Protein AF-A0A1Y5DRX0-F1 (afdb_monomer)

Radius of gyration: 21.77 Å; Cα contacts (8 Å, |Δi|>4): 147; chains: 1; bounding box: 61×21×63 Å

Secondary structure (DSSP, 8-state):
--THHHHHHHHHHHHHHHHHHHHHHHHHHHHHHHHHHS----TT-TT---HHHHHHHHHHHHHHHHHHHHHHHHHHHTS-BSS--EEEEEE-TTS-EEEEEEE--B-----SSHHHHHHHHHHHHHHHT-SSS--HHHHHHHHHHHHHHHHHHHHHHHT--

Mean predicted aligned error: 12.04 Å

Solvent-accessible surface area (backbone atoms only — not comparable to full-atom values): 9201 Å² total; per-residue (Å²): 141,70,73,63,60,63,53,49,54,51,51,49,52,50,55,51,54,53,51,50,56,52,50,56,52,49,47,55,48,46,60,52,48,61,63,64,73,74,65,80,74,77,78,87,61,92,84,78,78,52,76,65,52,55,50,52,52,49,50,48,44,52,49,45,21,54,51,40,52,53,39,40,48,33,37,57,67,54,72,58,53,74,48,73,80,43,74,40,72,44,73,45,97,87,71,46,80,28,39,78,42,63,50,60,45,65,63,79,80,69,58,89,52,66,70,59,23,44,53,49,28,50,53,47,22,51,33,35,59,48,28,95,70,66,50,68,68,29,51,49,50,25,50,53,25,51,52,54,38,52,52,50,52,59,56,53,59,69,73,72,114

Nearest PDB structures (foldseek):
  9brq-assembly1_7  TM=2.405E-01  e=1.021E+00  Mus musculus
  5knc-assembly1_G  TM=1.663E-01  e=1.947E+00  Enterococcus hirae ATCC 9790
  6r10-assembly1_G  TM=1.982E-01  e=3.302E+00  Thermus thermophilus HB8
  8vde-assembly1_P6  TM=1.891E-01  e=9.496E+00  Dubowvirus dv80alpha

Structure (mmCIF, N/CA/C/O backbone):
data_AF-A0A1Y5DRX0-F1
#
_entry.id   AF-A0A1Y5DRX0-F1
#
loop_
_atom_site.group_PDB
_atom_site.id
_atom_site.type_symbol
_atom_site.label_atom_id
_atom_site.label_alt_id
_atom_site.label_comp_id
_atom_site.label_asym_id
_atom_site.label_entity_id
_atom_site.label_seq_id
_atom_site.pdbx_PDB_ins_code
_atom_site.Cartn_x
_atom_site.Cartn_y
_atom_site.Cartn_z
_atom_site.occupancy
_atom_site.B_iso_or_equiv
_atom_site.auth_seq_id
_atom_site.auth_comp_id
_atom_site.auth_asym_id
_atom_site.auth_atom_id
_atom_site.pdbx_PDB_model_num
ATOM 1 N N . MET A 1 1 ? 39.235 -2.123 -21.606 1.00 43.69 1 MET A N 1
ATOM 2 C CA . MET A 1 1 ? 38.385 -1.404 -20.637 1.00 43.69 1 MET A CA 1
ATOM 3 C C . MET A 1 1 ? 38.036 -2.393 -19.516 1.00 43.69 1 MET A C 1
ATOM 5 O O . MET A 1 1 ? 37.034 -3.075 -19.584 1.00 43.69 1 MET A O 1
ATOM 9 N N . THR A 1 2 ? 39.050 -2.945 -18.838 1.00 39.66 2 THR A N 1
ATOM 10 C CA . THR A 1 2 ? 39.616 -2.549 -17.526 1.00 39.66 2 THR A CA 1
ATOM 11 C C . THR A 1 2 ? 38.665 -2.773 -16.343 1.00 39.66 2 THR A C 1
ATOM 13 O O . THR A 1 2 ? 38.089 -1.820 -15.851 1.00 39.66 2 THR A O 1
ATOM 16 N N . ILE A 1 3 ? 38.538 -4.044 -15.926 1.00 45.81 3 ILE A N 1
ATOM 17 C CA . ILE A 1 3 ? 38.403 -4.669 -14.579 1.00 45.81 3 ILE A CA 1
ATOM 18 C C . ILE A 1 3 ? 37.739 -3.869 -13.424 1.00 45.81 3 ILE A C 1
ATOM 20 O O . ILE A 1 3 ? 37.019 -4.464 -12.628 1.00 45.81 3 ILE A O 1
ATOM 24 N N . SER A 1 4 ? 37.939 -2.559 -13.314 1.00 51.00 4 SER A N 1
ATOM 25 C CA . SER A 1 4 ? 37.379 -1.654 -12.302 1.00 51.00 4 SER A CA 1
ATOM 26 C C . SER A 1 4 ? 35.846 -1.579 -12.327 1.00 51.00 4 SER A C 1
ATOM 28 O O . SER A 1 4 ? 35.227 -1.588 -11.264 1.00 51.00 4 SER A O 1
ATOM 30 N N . ASP A 1 5 ? 35.230 -1.549 -13.514 1.00 47.38 5 ASP A N 1
ATOM 31 C CA . ASP A 1 5 ? 33.774 -1.363 -13.653 1.00 47.38 5 ASP A CA 1
ATOM 32 C C . ASP A 1 5 ? 32.993 -2.624 -13.244 1.00 47.38 5 ASP A C 1
ATOM 34 O O . ASP A 1 5 ? 32.026 -2.544 -12.491 1.00 47.38 5 ASP A O 1
ATOM 38 N N . SER A 1 6 ? 33.493 -3.813 -13.598 1.00 48.97 6 SER A N 1
ATOM 39 C CA . SER A 1 6 ? 32.915 -5.103 -13.177 1.00 48.97 6 SER A CA 1
ATOM 40 C C . SER A 1 6 ? 33.005 -5.327 -11.657 1.00 48.97 6 S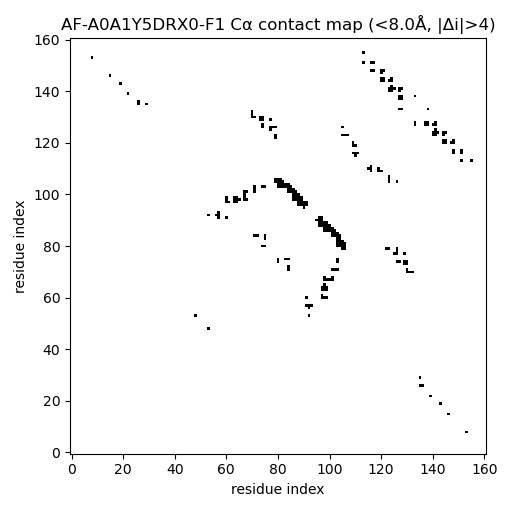ER A C 1
ATOM 42 O O . SER A 1 6 ? 32.073 -5.851 -11.036 1.00 48.97 6 SER A O 1
ATOM 44 N N . GLN A 1 7 ? 34.102 -4.882 -11.029 1.00 50.16 7 GLN A N 1
ATOM 45 C CA . GLN A 1 7 ? 34.257 -4.907 -9.569 1.00 50.16 7 GLN A CA 1
ATOM 46 C C . GLN A 1 7 ? 33.241 -3.978 -8.886 1.00 50.16 7 GLN A C 1
ATOM 48 O O . GLN A 1 7 ? 32.689 -4.335 -7.846 1.00 50.16 7 GLN A O 1
ATOM 53 N N . ASN A 1 8 ? 32.934 -2.828 -9.494 1.00 59.31 8 ASN A N 1
ATOM 54 C CA . ASN A 1 8 ? 31.963 -1.861 -8.978 1.00 59.31 8 ASN A CA 1
ATOM 55 C C . ASN A 1 8 ? 30.518 -2.380 -9.101 1.00 59.31 8 ASN A C 1
ATOM 57 O O . ASN A 1 8 ? 29.766 -2.349 -8.125 1.00 59.31 8 ASN A O 1
ATOM 61 N N . THR A 1 9 ? 30.161 -2.976 -10.245 1.00 54.72 9 THR A N 1
ATOM 62 C CA . THR A 1 9 ? 28.858 -3.630 -10.462 1.00 54.72 9 THR A CA 1
ATOM 63 C C . THR A 1 9 ? 28.640 -4.792 -9.492 1.00 54.72 9 THR A C 1
ATOM 65 O O . THR A 1 9 ? 27.573 -4.914 -8.892 1.00 54.72 9 THR A O 1
ATOM 68 N N . THR A 1 10 ? 29.663 -5.619 -9.261 1.00 63.34 10 THR A N 1
ATOM 69 C CA . THR A 1 10 ? 29.587 -6.754 -8.323 1.00 63.34 10 THR A CA 1
ATOM 70 C C . THR A 1 10 ? 29.425 -6.285 -6.873 1.00 63.34 10 THR A C 1
ATOM 72 O O . THR A 1 10 ? 28.618 -6.836 -6.122 1.00 63.34 10 THR A O 1
ATOM 75 N N . GLN A 1 11 ? 30.137 -5.228 -6.472 1.00 66.50 11 GLN A N 1
ATOM 76 C CA . GLN A 1 11 ? 29.984 -4.623 -5.145 1.00 66.50 11 GLN A CA 1
ATOM 77 C C . GLN A 1 11 ? 28.607 -3.968 -4.960 1.00 66.50 11 GLN A C 1
ATOM 79 O O . GLN A 1 11 ? 28.023 -4.071 -3.880 1.00 66.50 11 GLN A O 1
ATOM 84 N N . LEU A 1 12 ? 28.068 -3.329 -6.003 1.00 55.75 12 LEU A N 1
ATOM 85 C CA . LEU A 1 12 ? 26.706 -2.791 -6.020 1.00 55.75 12 LEU A CA 1
ATOM 86 C C . LEU A 1 12 ? 25.664 -3.897 -5.851 1.00 55.75 12 LEU A C 1
ATOM 88 O O . LEU A 1 12 ? 24.799 -3.776 -4.988 1.00 55.75 12 LEU A O 1
ATOM 92 N N . GLN A 1 13 ? 25.787 -4.993 -6.602 1.00 59.47 13 GLN A N 1
ATOM 93 C CA . GLN A 1 13 ? 24.915 -6.171 -6.506 1.00 59.47 13 GLN A CA 1
ATOM 94 C C . GLN A 1 13 ? 24.939 -6.797 -5.104 1.00 59.47 13 GLN A C 1
ATOM 96 O O . GLN A 1 13 ? 23.893 -7.135 -4.541 1.00 59.47 13 GLN A O 1
ATOM 101 N N . PHE A 1 14 ? 26.127 -6.906 -4.503 1.00 70.81 14 PHE A N 1
ATOM 102 C CA . PHE A 1 14 ? 26.285 -7.421 -3.144 1.00 70.81 14 PHE A CA 1
ATOM 103 C C . PHE A 1 14 ? 25.609 -6.516 -2.103 1.00 70.81 14 PHE A C 1
ATOM 105 O O . PHE A 1 14 ? 24.821 -6.997 -1.287 1.00 70.81 14 PHE A O 1
ATOM 112 N N . LYS A 1 15 ? 25.841 -5.196 -2.170 1.00 68.75 15 LYS A N 1
ATOM 113 C CA . LYS A 1 15 ? 25.186 -4.213 -1.287 1.00 68.75 15 LYS A CA 1
ATOM 114 C C . LYS A 1 15 ? 23.664 -4.211 -1.455 1.00 68.75 15 LYS A C 1
ATOM 116 O O . LYS A 1 15 ? 22.946 -4.090 -0.465 1.00 68.75 15 LYS A O 1
ATOM 121 N N . LEU A 1 16 ? 23.175 -4.375 -2.688 1.00 62.19 16 LEU A N 1
ATOM 122 C CA . LEU A 1 16 ? 21.751 -4.532 -3.000 1.00 62.19 16 LEU A CA 1
ATOM 123 C C . LEU A 1 16 ? 21.151 -5.728 -2.261 1.00 62.19 16 LEU A C 1
ATOM 125 O O . LEU A 1 16 ? 20.138 -5.600 -1.580 1.00 62.19 16 LEU A O 1
ATOM 129 N N . THR A 1 17 ? 21.813 -6.878 -2.389 1.00 67.31 17 THR A N 1
ATOM 130 C CA . THR A 1 17 ? 21.358 -8.156 -1.832 1.00 67.31 17 THR A CA 1
ATOM 131 C C . THR A 1 17 ? 21.335 -8.110 -0.308 1.00 67.31 17 THR A C 1
ATOM 133 O O . THR A 1 17 ? 20.362 -8.535 0.312 1.00 67.31 17 THR A O 1
ATOM 136 N N . GLN A 1 18 ? 22.372 -7.531 0.302 1.00 71.62 18 GLN A N 1
ATOM 137 C CA . GLN A 1 18 ? 22.432 -7.335 1.748 1.00 71.62 18 GLN A CA 1
ATOM 138 C C . GLN A 1 18 ? 21.271 -6.461 2.243 1.00 71.62 18 GLN A C 1
ATOM 140 O O . GLN A 1 18 ? 20.575 -6.832 3.187 1.00 71.62 18 GLN A O 1
ATOM 145 N N . LYS A 1 19 ? 21.015 -5.334 1.567 1.00 69.00 19 LYS A N 1
ATOM 146 C CA . LYS A 1 19 ? 19.948 -4.407 1.956 1.00 69.00 19 LYS A CA 1
ATOM 147 C C . LYS A 1 19 ? 18.553 -5.012 1.784 1.00 69.00 19 LYS A C 1
ATOM 149 O O . LYS A 1 19 ? 17.679 -4.749 2.603 1.00 69.00 19 LYS A O 1
ATOM 154 N N . LEU A 1 20 ? 18.355 -5.854 0.769 1.00 64.56 20 LEU A N 1
ATOM 155 C CA . LEU A 1 20 ? 17.105 -6.593 0.586 1.00 64.56 20 LEU A CA 1
ATOM 156 C C . LEU A 1 20 ? 16.846 -7.565 1.752 1.00 64.56 20 LEU A C 1
ATOM 158 O O . LEU A 1 20 ? 15.751 -7.579 2.308 1.00 64.56 20 LEU A O 1
ATOM 162 N N . GLY A 1 21 ? 17.873 -8.298 2.197 1.00 70.38 21 GLY A N 1
ATOM 163 C CA . GLY A 1 21 ? 17.765 -9.193 3.358 1.00 70.38 21 GLY A CA 1
ATOM 164 C C . GLY A 1 21 ? 17.506 -8.468 4.688 1.00 70.38 21 GLY A C 1
ATOM 165 O O . GLY A 1 21 ? 16.763 -8.963 5.544 1.00 70.38 21 GLY A O 1
ATOM 166 N N . GLU A 1 22 ? 18.075 -7.273 4.868 1.00 72.38 22 GLU A N 1
ATOM 167 C CA . GLU A 1 22 ? 17.791 -6.414 6.026 1.00 72.38 22 GLU A CA 1
ATOM 168 C C . GLU A 1 22 ? 16.328 -5.941 6.031 1.00 72.38 22 GLU A C 1
ATOM 170 O O . GLU A 1 22 ? 15.668 -5.992 7.072 1.00 72.38 22 GLU A O 1
ATOM 175 N N . LEU A 1 23 ? 15.789 -5.552 4.871 1.00 62.12 23 LEU A N 1
ATOM 176 C CA . LEU A 1 23 ? 14.397 -5.112 4.733 1.00 62.12 23 LEU A CA 1
ATOM 177 C C . LEU A 1 23 ? 13.393 -6.228 5.033 1.00 62.12 23 LEU A C 1
ATOM 179 O O . LEU A 1 23 ? 12.418 -5.982 5.744 1.00 62.12 23 LEU A O 1
ATOM 183 N N . ASP A 1 24 ? 13.634 -7.448 4.551 1.00 67.19 24 ASP A N 1
ATOM 184 C CA . ASP A 1 24 ? 12.785 -8.611 4.853 1.00 67.19 24 ASP A CA 1
ATOM 185 C C . ASP A 1 24 ? 12.721 -8.898 6.358 1.00 67.19 24 ASP A C 1
ATOM 187 O O . ASP A 1 24 ? 11.679 -9.276 6.905 1.00 67.19 24 ASP A O 1
ATOM 191 N N . SER A 1 25 ? 13.844 -8.689 7.047 1.00 68.62 25 SER A N 1
ATOM 192 C CA . SER A 1 25 ? 13.950 -8.868 8.494 1.00 68.62 25 SER A CA 1
ATOM 193 C C . SER A 1 25 ? 13.172 -7.792 9.259 1.00 68.62 25 SER A C 1
ATOM 195 O O . SER A 1 25 ? 12.531 -8.097 10.267 1.00 68.62 25 SER A O 1
ATOM 197 N N . VAL A 1 26 ? 13.179 -6.547 8.770 1.00 63.62 26 VAL A N 1
ATOM 198 C CA . VAL A 1 26 ? 12.413 -5.432 9.351 1.00 63.62 26 VAL A CA 1
ATOM 199 C C . VAL A 1 26 ? 10.909 -5.640 9.173 1.00 63.62 26 VAL A C 1
ATOM 201 O O . VAL A 1 26 ? 10.186 -5.548 10.163 1.00 63.62 26 VAL A O 1
ATOM 204 N N . ALA A 1 27 ? 10.432 -6.011 7.980 1.00 59.41 27 ALA A N 1
ATOM 205 C CA . ALA A 1 27 ? 9.004 -6.263 7.759 1.00 59.41 27 ALA A CA 1
ATOM 206 C C . ALA A 1 27 ? 8.472 -7.411 8.630 1.00 59.41 27 ALA A C 1
ATOM 208 O O . ALA A 1 27 ? 7.431 -7.275 9.272 1.00 59.41 27 ALA A O 1
ATOM 209 N N . LYS A 1 28 ? 9.215 -8.522 8.752 1.00 60.56 28 LYS A N 1
ATOM 210 C CA . LYS A 1 28 ? 8.844 -9.619 9.668 1.00 60.56 28 LYS A CA 1
ATOM 211 C C . LYS A 1 28 ? 8.777 -9.162 11.127 1.00 60.56 28 LYS A C 1
ATOM 213 O O . LYS A 1 28 ? 7.890 -9.592 11.867 1.00 60.56 28 LYS A O 1
ATOM 218 N N . LYS A 1 29 ? 9.695 -8.283 11.539 1.00 59.69 29 LYS A N 1
ATOM 219 C CA . LYS A 1 29 ? 9.736 -7.723 12.894 1.00 59.69 29 LYS A CA 1
ATOM 220 C C . LYS A 1 29 ? 8.594 -6.740 13.152 1.00 59.69 29 LYS A C 1
ATOM 222 O O . LYS A 1 29 ? 8.071 -6.738 14.260 1.00 59.69 29 LYS A O 1
ATOM 227 N N . GLU A 1 30 ? 8.176 -5.952 12.164 1.00 57.69 30 GLU A N 1
ATOM 228 C CA . GLU A 1 30 ? 6.996 -5.086 12.274 1.00 57.69 30 GLU A CA 1
ATOM 229 C C . GLU A 1 30 ? 5.695 -5.879 12.348 1.00 57.69 30 GLU A C 1
ATOM 231 O O . GLU A 1 30 ? 4.874 -5.591 13.214 1.00 57.69 30 GLU A O 1
ATOM 236 N N . ILE A 1 31 ? 5.533 -6.920 11.523 1.00 54.69 31 ILE A N 1
ATOM 237 C CA . ILE A 1 31 ? 4.360 -7.806 11.583 1.00 54.69 31 ILE A CA 1
ATOM 238 C C . ILE A 1 31 ? 4.232 -8.414 12.988 1.00 54.69 31 ILE A C 1
ATOM 240 O O . ILE A 1 31 ? 3.148 -8.398 13.562 1.00 54.69 31 ILE A O 1
ATOM 244 N N . GLN A 1 32 ? 5.337 -8.881 13.586 1.00 53.62 32 GLN A N 1
ATOM 245 C CA . GLN A 1 32 ? 5.337 -9.369 14.972 1.00 53.62 32 GLN A CA 1
ATOM 246 C C . GLN A 1 32 ? 5.136 -8.252 16.008 1.00 53.62 32 GLN A C 1
ATOM 248 O O . GLN A 1 32 ? 4.387 -8.428 16.963 1.00 53.62 32 GLN A O 1
ATOM 253 N N . SER A 1 33 ? 5.786 -7.099 15.843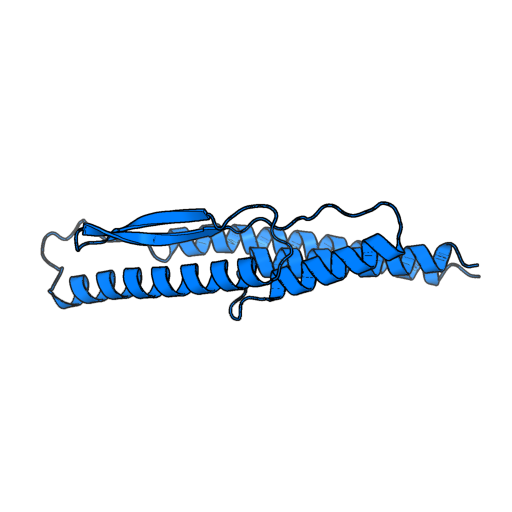 1.00 52.38 33 SER A N 1
ATOM 254 C CA . SER A 1 33 ? 5.712 -5.964 16.773 1.00 52.38 33 SER A CA 1
ATOM 255 C C . SER A 1 33 ? 4.305 -5.372 16.855 1.00 52.38 33 SER A C 1
ATOM 257 O O . SER A 1 33 ? 3.832 -5.085 17.954 1.00 52.38 33 SER A O 1
ATOM 259 N N . ASN A 1 34 ? 3.633 -5.212 15.715 1.00 52.09 34 ASN A N 1
ATOM 260 C CA . ASN A 1 34 ? 2.310 -4.600 15.636 1.00 52.09 34 ASN A CA 1
ATOM 261 C C . ASN A 1 34 ? 1.210 -5.542 16.146 1.00 52.09 34 ASN A C 1
ATOM 263 O O . ASN A 1 34 ? 0.278 -5.063 16.782 1.00 52.09 34 ASN A O 1
ATOM 267 N N . PHE A 1 35 ? 1.365 -6.863 15.973 1.00 49.69 35 PHE A N 1
ATOM 268 C CA . PHE A 1 35 ? 0.470 -7.862 16.578 1.00 49.69 35 PHE A CA 1
ATOM 269 C C . PHE A 1 35 ? 0.666 -8.000 18.096 1.00 49.69 35 PHE A C 1
ATOM 271 O O . PHE A 1 35 ? -0.288 -8.235 18.827 1.00 49.69 35 PHE A O 1
ATOM 278 N N . VAL A 1 36 ? 1.904 -7.878 18.593 1.00 49.03 36 VAL A N 1
ATOM 279 C CA . VAL A 1 36 ? 2.218 -8.166 20.007 1.00 49.03 36 VAL A CA 1
ATOM 280 C C . VAL A 1 36 ? 2.086 -6.936 20.911 1.00 49.03 36 VAL A C 1
ATOM 282 O O . VAL A 1 36 ? 1.769 -7.089 22.088 1.00 49.03 36 VAL A O 1
ATOM 285 N N . LYS A 1 37 ? 2.316 -5.712 20.412 1.00 51.91 37 LYS A N 1
ATOM 286 C CA . LYS A 1 37 ? 2.305 -4.512 21.272 1.00 51.91 37 LYS A CA 1
ATOM 287 C C . LYS A 1 37 ? 0.935 -3.866 21.467 1.00 51.91 37 LYS A C 1
ATOM 289 O O . LYS A 1 37 ? 0.777 -3.158 22.458 1.00 51.91 37 LYS A O 1
ATOM 294 N N . ASN A 1 38 ? -0.030 -4.096 20.576 1.00 54.75 38 ASN A N 1
ATOM 295 C CA . ASN A 1 38 ? -1.290 -3.343 20.589 1.00 54.75 38 ASN A CA 1
ATOM 296 C C . ASN A 1 38 ? -2.514 -4.121 21.109 1.00 54.75 38 ASN A C 1
ATOM 298 O O . ASN A 1 38 ? -3.508 -3.473 21.430 1.00 54.75 38 ASN A O 1
ATOM 302 N N . ASP A 1 39 ? -2.419 -5.447 21.287 1.00 47.44 39 ASP A N 1
ATOM 303 C CA . ASP A 1 39 ? -3.601 -6.316 21.457 1.00 47.44 39 ASP A CA 1
ATOM 304 C C . ASP A 1 39 ? -3.670 -7.114 22.776 1.00 47.44 39 ASP A C 1
ATOM 306 O O . ASP A 1 39 ? -4.494 -8.019 22.911 1.00 47.44 39 ASP A O 1
ATOM 310 N N . PHE A 1 40 ? -2.874 -6.790 23.801 1.00 50.34 40 PHE A N 1
ATOM 311 C CA . PHE A 1 40 ? -3.114 -7.365 25.133 1.00 50.34 40 PHE A CA 1
ATOM 312 C C . PHE A 1 40 ? -4.157 -6.546 25.897 1.00 50.34 40 PHE A C 1
ATOM 314 O O . PHE A 1 40 ? -3.836 -5.646 26.673 1.00 50.34 40 PHE A O 1
ATOM 321 N N . ILE A 1 41 ? -5.427 -6.887 25.678 1.00 53.38 41 ILE A N 1
ATOM 322 C CA . ILE A 1 41 ? -6.509 -6.550 26.604 1.00 53.38 41 ILE A CA 1
ATOM 323 C C . ILE A 1 41 ? -6.403 -7.539 27.769 1.00 53.38 41 ILE A C 1
ATOM 325 O O . ILE A 1 41 ? -6.660 -8.729 27.607 1.00 53.38 41 ILE A O 1
ATOM 329 N N . ASP A 1 42 ? -5.981 -7.058 28.939 1.00 52.06 42 ASP A N 1
ATOM 330 C CA . ASP A 1 42 ? -5.989 -7.847 30.173 1.00 52.06 42 ASP A CA 1
ATOM 331 C C . ASP A 1 42 ? -7.439 -8.059 30.641 1.00 52.06 42 ASP A C 1
ATOM 333 O O . ASP A 1 42 ? -8.026 -7.208 31.306 1.00 52.06 42 ASP A O 1
ATOM 337 N N . ILE A 1 43 ? -8.016 -9.199 30.253 1.00 52.78 43 ILE A N 1
ATOM 338 C CA . ILE A 1 43 ? -9.397 -9.610 30.562 1.00 52.78 43 ILE A CA 1
ATOM 339 C C . ILE A 1 43 ? -9.519 -10.176 31.992 1.00 52.78 43 ILE A C 1
ATOM 341 O O . ILE A 1 43 ? -10.601 -10.572 32.412 1.00 52.78 43 ILE A O 1
ATOM 345 N N . SER A 1 44 ? -8.423 -10.252 32.759 1.00 53.78 44 SER A N 1
ATOM 346 C CA . SER A 1 44 ? -8.430 -10.882 34.089 1.00 53.78 44 SER A CA 1
ATOM 347 C C . SER A 1 44 ? -8.987 -9.988 35.204 1.00 53.78 44 SER A C 1
ATOM 349 O O . SER A 1 44 ? -9.213 -10.461 36.316 1.00 53.78 44 SER A O 1
ATOM 351 N N . ASN A 1 45 ? -9.260 -8.712 34.910 1.00 50.09 45 ASN A N 1
ATOM 352 C CA . ASN A 1 45 ? -9.834 -7.753 35.852 1.00 50.09 45 ASN A CA 1
ATOM 353 C C . ASN A 1 45 ? -11.273 -7.377 35.461 1.00 50.09 45 ASN A C 1
ATOM 355 O O . ASN A 1 45 ? -11.523 -6.312 34.890 1.00 50.09 45 ASN A O 1
ATOM 359 N N . GLU A 1 46 ? -12.233 -8.237 35.815 1.00 44.62 46 GLU A N 1
ATOM 360 C CA . GLU A 1 46 ? -13.669 -7.928 35.785 1.00 44.62 46 GLU A CA 1
ATOM 361 C C . GLU A 1 46 ? -13.977 -6.757 36.742 1.00 44.62 46 GLU A C 1
ATOM 363 O O . GLU A 1 46 ? -14.253 -6.946 37.924 1.00 44.62 46 GLU A O 1
ATOM 368 N N . GLY A 1 47 ? -13.867 -5.515 36.259 1.00 49.53 47 GLY A N 1
ATOM 369 C CA . GLY A 1 47 ? -14.224 -4.327 37.047 1.00 49.53 47 GLY A CA 1
ATOM 370 C C . GLY A 1 47 ? -13.564 -2.996 36.675 1.00 49.53 47 GLY A C 1
ATOM 371 O O . GLY A 1 47 ? -13.779 -2.022 37.393 1.00 49.53 47 GLY A O 1
ATOM 372 N N . LYS A 1 48 ? -12.761 -2.908 35.602 1.00 46.03 48 LYS A N 1
ATOM 373 C CA . LYS A 1 48 ? -11.999 -1.684 35.269 1.00 46.03 48 LYS A CA 1
ATOM 374 C C . LYS A 1 48 ? -12.144 -1.169 33.830 1.00 46.03 48 LYS A C 1
ATOM 376 O O . LYS A 1 48 ? -11.181 -0.642 33.292 1.00 46.03 48 LYS A O 1
ATOM 381 N N . TYR A 1 49 ? -13.319 -1.271 33.219 1.00 50.97 49 TYR A N 1
ATOM 382 C CA . TYR A 1 49 ? -13.588 -0.528 31.982 1.00 50.97 49 TYR A CA 1
ATOM 383 C C . TYR A 1 49 ? -14.598 0.571 32.281 1.00 50.97 49 TYR A C 1
ATOM 385 O O . TYR A 1 49 ? -15.757 0.289 32.595 1.00 50.97 49 TYR A O 1
ATOM 393 N N . ASP A 1 50 ? -14.147 1.822 32.249 1.00 56.69 50 ASP A N 1
ATOM 394 C CA . ASP A 1 50 ? -15.039 2.972 32.369 1.00 56.69 50 ASP A CA 1
ATOM 395 C C . ASP A 1 50 ? -15.571 3.395 30.981 1.00 56.69 50 ASP A C 1
ATOM 397 O O . ASP A 1 50 ? -15.162 2.895 29.930 1.00 56.69 50 ASP A O 1
ATOM 401 N N . LYS A 1 51 ? -16.522 4.335 30.947 1.00 60.22 51 LYS A N 1
ATOM 402 C CA . LYS A 1 51 ? -17.062 4.873 29.685 1.00 60.22 51 LYS A CA 1
ATOM 403 C C . LYS A 1 51 ? -15.976 5.521 28.803 1.00 60.22 51 LYS A C 1
ATOM 405 O O . LYS A 1 51 ? -16.153 5.586 27.586 1.00 60.22 51 LYS A O 1
ATOM 410 N N . ASN A 1 52 ? -14.870 5.990 29.389 1.00 66.44 52 ASN A N 1
ATOM 411 C CA . ASN A 1 52 ? -13.750 6.560 28.642 1.00 66.44 52 ASN A CA 1
ATOM 412 C C . ASN A 1 52 ? -12.964 5.476 27.899 1.00 66.44 52 ASN A C 1
ATOM 414 O O . ASN A 1 52 ? -12.509 5.737 26.787 1.00 66.44 52 ASN A O 1
ATOM 418 N N . ASP A 1 53 ? -12.839 4.270 28.457 1.00 71.44 53 ASP A N 1
ATOM 419 C CA . ASP A 1 53 ? -12.192 3.143 27.778 1.00 71.44 53 ASP A CA 1
ATOM 420 C C . ASP A 1 53 ? -12.999 2.679 26.565 1.00 71.44 53 ASP A C 1
ATOM 422 O O . ASP A 1 53 ? -12.433 2.508 25.484 1.00 71.44 53 ASP A O 1
ATOM 426 N N . TYR A 1 54 ? -14.328 2.580 26.695 1.00 73.31 54 TYR A N 1
ATOM 427 C CA . TYR A 1 54 ? -15.207 2.292 25.554 1.00 73.31 54 TYR A CA 1
ATOM 428 C C . TYR A 1 54 ? -15.028 3.325 24.434 1.00 73.31 54 TYR A C 1
ATOM 430 O O . TYR A 1 54 ? -14.817 2.963 23.275 1.00 73.31 54 TYR A O 1
ATOM 438 N N . GLN A 1 55 ? -15.074 4.616 24.782 1.00 77.56 55 GLN A N 1
ATOM 439 C CA . GLN A 1 55 ? -14.938 5.694 23.804 1.00 77.56 55 GLN A CA 1
ATOM 440 C C . GLN A 1 55 ? -13.559 5.670 23.135 1.00 77.56 55 GLN A C 1
ATOM 442 O O . GLN A 1 55 ? -13.467 5.782 21.917 1.00 77.56 55 GLN A O 1
ATOM 447 N N . ARG A 1 56 ? -12.494 5.437 23.910 1.00 79.94 56 ARG A N 1
ATOM 448 C CA . ARG A 1 56 ? -11.124 5.347 23.395 1.00 79.94 56 ARG A CA 1
ATOM 449 C C . ARG A 1 56 ? -10.955 4.197 22.408 1.00 79.94 56 ARG A C 1
ATOM 451 O O . ARG A 1 56 ? -10.296 4.372 21.387 1.00 79.94 56 ARG A O 1
ATOM 458 N N . VAL A 1 57 ? -11.526 3.029 22.703 1.00 79.19 57 VAL A N 1
ATOM 459 C CA . VAL A 1 57 ? -11.482 1.875 21.793 1.00 79.19 57 VAL A CA 1
ATOM 460 C C . VAL A 1 57 ? -12.270 2.174 20.519 1.00 79.19 57 VAL A C 1
ATOM 462 O O . VAL A 1 57 ? -11.759 1.955 19.424 1.00 79.19 57 VAL A O 1
ATOM 465 N N . LEU A 1 58 ? -13.474 2.735 20.642 1.00 82.62 58 LEU A N 1
ATOM 466 C CA . LEU A 1 58 ? -14.295 3.101 19.489 1.00 82.62 58 LEU A CA 1
ATOM 467 C C . LEU A 1 58 ? -13.612 4.142 18.587 1.00 82.62 58 LEU A C 1
ATOM 469 O O . LEU A 1 58 ? -13.637 4.015 17.363 1.00 82.62 58 LEU A O 1
ATOM 473 N N . ASP A 1 59 ? -12.975 5.151 19.178 1.00 83.75 59 ASP A N 1
ATOM 474 C CA . ASP A 1 59 ? -12.252 6.184 18.434 1.00 83.75 59 ASP A CA 1
ATOM 475 C C . ASP A 1 59 ? -11.033 5.607 17.707 1.00 83.75 59 ASP A C 1
ATOM 477 O O . ASP A 1 59 ? -10.762 6.001 16.573 1.00 83.75 59 ASP A O 1
ATOM 481 N N . LYS A 1 60 ? -10.350 4.612 18.294 1.00 86.12 60 LYS A N 1
ATOM 482 C CA . LYS A 1 60 ? -9.287 3.873 17.597 1.00 86.12 60 LYS A CA 1
ATOM 483 C C . LYS A 1 60 ? -9.815 3.150 16.360 1.00 86.12 60 LYS A C 1
ATOM 485 O O . LYS A 1 60 ? -9.238 3.321 15.293 1.00 86.12 60 LYS A O 1
ATOM 490 N N . PHE A 1 61 ? -10.917 2.406 16.476 1.00 87.75 61 PHE A N 1
ATOM 491 C CA . PHE A 1 61 ? -11.526 1.722 15.326 1.00 87.75 61 PHE A CA 1
ATOM 492 C C . PHE A 1 61 ? -11.905 2.699 14.205 1.00 87.75 61 PHE A C 1
ATOM 494 O O . PHE A 1 61 ? -11.624 2.438 13.037 1.00 87.75 61 PHE A O 1
ATOM 501 N N . LYS A 1 62 ? -12.482 3.853 14.558 1.00 90.69 62 LYS A N 1
ATOM 502 C CA . LYS A 1 62 ? -12.829 4.908 13.595 1.00 90.69 62 LYS A CA 1
ATOM 503 C C . LYS A 1 62 ? -11.602 5.521 12.920 1.00 90.69 62 LYS A C 1
ATOM 505 O O . LYS A 1 62 ? -11.624 5.716 11.707 1.00 90.69 62 LYS A O 1
ATOM 510 N N . SER A 1 63 ? -10.552 5.821 13.689 1.00 89.88 63 SER A N 1
ATOM 511 C CA . SER A 1 63 ? -9.299 6.369 13.149 1.00 89.88 63 SER A CA 1
ATOM 512 C C . SER A 1 63 ? -8.662 5.384 12.177 1.00 89.88 63 SER A C 1
ATOM 514 O O . SER A 1 63 ? -8.400 5.742 11.032 1.00 89.88 63 SER A O 1
ATOM 516 N N . SER A 1 64 ? -8.506 4.123 12.593 1.00 85.81 64 SER A N 1
ATOM 517 C CA . SER A 1 64 ? -7.909 3.080 11.760 1.00 85.81 64 SER A CA 1
ATOM 518 C C . SER A 1 64 ? -8.705 2.833 10.479 1.00 85.81 64 SER A C 1
ATOM 520 O O . SER A 1 64 ? -8.103 2.769 9.412 1.00 85.81 64 SER A O 1
ATOM 522 N N . ASP A 1 65 ? -10.040 2.773 10.544 1.00 92.94 65 ASP A N 1
ATOM 523 C CA . ASP A 1 65 ? -10.875 2.614 9.344 1.00 92.94 65 ASP A CA 1
ATOM 524 C C . ASP A 1 65 ? -10.672 3.768 8.353 1.00 92.94 65 ASP A C 1
ATOM 526 O O . ASP A 1 65 ? -10.453 3.532 7.163 1.00 92.94 65 ASP A O 1
ATOM 530 N N . SER A 1 66 ? -10.677 5.013 8.839 1.00 92.75 66 SER A N 1
ATOM 531 C CA . SER A 1 66 ? -10.454 6.191 7.995 1.00 92.75 66 SER A CA 1
ATOM 532 C C . SER A 1 66 ? -9.054 6.202 7.374 1.00 92.75 66 SER A C 1
ATOM 534 O O . SER A 1 66 ? -8.906 6.515 6.188 1.00 92.75 66 SER A O 1
ATOM 536 N N . GLU A 1 67 ? -8.028 5.870 8.158 1.00 90.06 67 GLU A N 1
ATOM 537 C CA . GLU A 1 67 ? -6.634 5.805 7.711 1.00 90.06 67 GLU A CA 1
ATOM 538 C C . GLU A 1 67 ? -6.447 4.731 6.637 1.00 90.06 67 GLU A C 1
ATOM 540 O O . GLU A 1 67 ? -5.941 5.035 5.558 1.00 90.06 67 GLU A O 1
ATOM 545 N N . ILE A 1 68 ? -6.931 3.509 6.884 1.00 90.25 68 ILE A N 1
ATOM 546 C CA . ILE A 1 68 ? -6.836 2.386 5.941 1.00 90.25 68 ILE A CA 1
ATOM 547 C C . ILE A 1 68 ? -7.567 2.716 4.646 1.00 90.25 68 ILE A C 1
ATOM 549 O O . ILE A 1 68 ? -7.018 2.545 3.562 1.00 90.25 68 ILE A O 1
ATOM 553 N N . ARG A 1 69 ? -8.792 3.240 4.719 1.00 92.81 69 ARG A N 1
ATOM 554 C CA . ARG A 1 69 ? -9.548 3.593 3.510 1.00 92.81 69 ARG A CA 1
ATOM 555 C C . ARG A 1 69 ? -8.836 4.644 2.678 1.00 92.81 69 ARG A C 1
ATOM 557 O O . ARG A 1 69 ? -8.749 4.479 1.465 1.00 92.81 69 ARG A O 1
ATOM 564 N N . THR A 1 70 ? -8.312 5.680 3.330 1.00 91.31 70 THR A N 1
ATOM 565 C CA . THR A 1 70 ? -7.551 6.741 2.659 1.00 91.31 70 THR A CA 1
ATOM 566 C C . THR A 1 70 ? -6.279 6.182 2.025 1.00 91.31 70 THR A C 1
ATOM 568 O O . THR A 1 70 ? -5.968 6.518 0.884 1.00 91.31 70 THR A O 1
ATOM 571 N N . HIS A 1 71 ? -5.579 5.294 2.735 1.00 89.50 71 HIS A N 1
ATOM 572 C CA . HIS A 1 71 ? -4.371 4.629 2.255 1.00 89.50 71 HIS A CA 1
ATOM 573 C C . HIS A 1 71 ? -4.650 3.784 1.003 1.00 89.50 71 HIS A C 1
ATOM 575 O O . HIS A 1 71 ? -4.050 4.017 -0.047 1.00 89.50 71 HIS A O 1
ATOM 581 N N . GLU A 1 72 ? -5.627 2.876 1.063 1.00 88.31 72 GLU A N 1
ATOM 582 C CA . GLU A 1 72 ? -5.970 2.035 -0.088 1.00 88.31 72 GLU A CA 1
ATOM 583 C C . GLU A 1 72 ? -6.529 2.849 -1.263 1.00 88.31 72 GLU A C 1
ATOM 585 O O . GLU A 1 72 ? -6.295 2.526 -2.426 1.00 88.31 72 GLU A O 1
ATOM 590 N N . GLN A 1 73 ? -7.267 3.927 -0.988 1.00 90.00 73 GLN A N 1
ATOM 591 C CA . GLN A 1 73 ? -7.789 4.796 -2.039 1.00 90.00 73 GLN A CA 1
ATOM 592 C C . GLN A 1 73 ? -6.667 5.553 -2.761 1.00 90.00 73 GLN A C 1
ATOM 594 O O . GLN A 1 73 ? -6.743 5.718 -3.980 1.00 90.00 73 GLN A O 1
ATOM 599 N N . ALA A 1 74 ? -5.618 5.971 -2.044 1.00 88.50 74 ALA A N 1
ATOM 600 C CA . ALA A 1 74 ? -4.432 6.572 -2.651 1.00 88.50 74 ALA A CA 1
ATOM 601 C C . ALA A 1 74 ? -3.719 5.577 -3.579 1.00 88.50 74 ALA A C 1
ATOM 603 O O . ALA A 1 74 ? -3.391 5.924 -4.716 1.00 88.50 74 ALA A O 1
ATOM 604 N N . HIS A 1 75 ? -3.580 4.320 -3.148 1.00 84.06 75 HIS A N 1
ATOM 605 C CA . HIS A 1 75 ? -3.068 3.247 -4.004 1.00 84.06 75 HIS A CA 1
ATOM 606 C C . HIS A 1 75 ? -3.945 3.020 -5.237 1.00 84.06 75 HIS A C 1
ATOM 608 O O . HIS A 1 75 ? -3.435 2.971 -6.355 1.00 84.06 75 HIS A O 1
ATOM 614 N N . ALA A 1 76 ? -5.267 2.941 -5.075 1.00 84.75 76 ALA A N 1
ATOM 615 C CA . ALA A 1 76 ? -6.203 2.751 -6.185 1.00 84.75 76 ALA A CA 1
ATOM 616 C C . ALA A 1 76 ? -6.167 3.894 -7.213 1.00 84.75 76 ALA A C 1
ATOM 618 O O . ALA A 1 76 ? -6.297 3.649 -8.414 1.00 84.75 76 ALA A O 1
ATOM 619 N N . ALA A 1 77 ? -5.956 5.131 -6.759 1.00 84.31 77 ALA A N 1
ATOM 620 C CA . ALA A 1 77 ? -5.890 6.311 -7.618 1.00 84.31 77 ALA A CA 1
ATOM 621 C C . ALA A 1 77 ? -4.618 6.375 -8.486 1.00 84.31 77 ALA A C 1
ATOM 623 O O . ALA A 1 77 ? -4.616 7.081 -9.493 1.00 84.31 77 ALA A O 1
ATOM 624 N N . SER A 1 78 ? -3.565 5.618 -8.150 1.00 76.38 78 SER A N 1
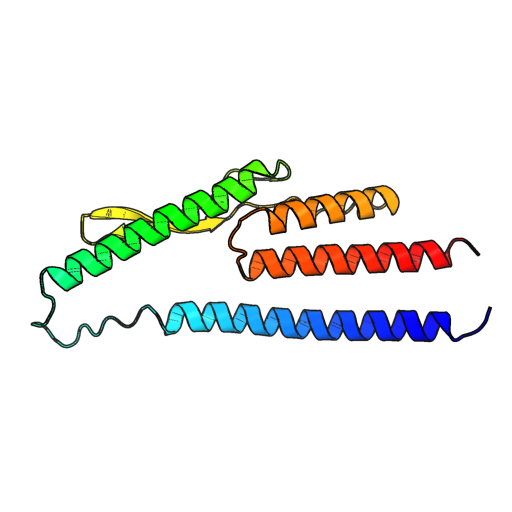ATOM 625 C CA . SER A 1 78 ? -2.306 5.576 -8.917 1.00 76.38 78 SER A CA 1
ATOM 626 C C . SER A 1 78 ? -2.432 4.936 -10.313 1.00 76.38 78 SER A C 1
ATOM 628 O O . SER A 1 78 ? -1.508 5.023 -11.122 1.00 76.38 78 SER A O 1
ATOM 630 N N . GLY A 1 79 ? -3.572 4.301 -10.624 1.00 63.34 79 GLY A N 1
ATOM 631 C CA . GLY A 1 79 ? -3.943 3.868 -11.979 1.00 63.34 79 GLY A CA 1
ATOM 632 C C . GLY A 1 79 ? -3.299 2.571 -12.485 1.00 63.34 79 GLY A C 1
ATOM 633 O O . GLY A 1 79 ? -3.642 2.119 -13.574 1.00 63.34 79 GLY A O 1
ATOM 634 N N . HIS A 1 80 ? -2.413 1.940 -11.707 1.00 69.25 80 HIS A N 1
ATOM 635 C CA . HIS A 1 80 ? -1.672 0.728 -12.107 1.00 69.25 80 HIS A CA 1
ATOM 636 C C . HIS A 1 80 ? -2.098 -0.539 -11.355 1.00 69.25 80 HIS A C 1
ATOM 638 O O . HIS A 1 80 ? -1.379 -1.540 -11.304 1.00 69.25 80 HIS A O 1
ATOM 644 N N . THR A 1 81 ? -3.277 -0.506 -10.753 1.00 71.31 81 THR A N 1
ATOM 645 C CA . THR A 1 81 ? -3.770 -1.570 -9.889 1.00 71.31 81 THR A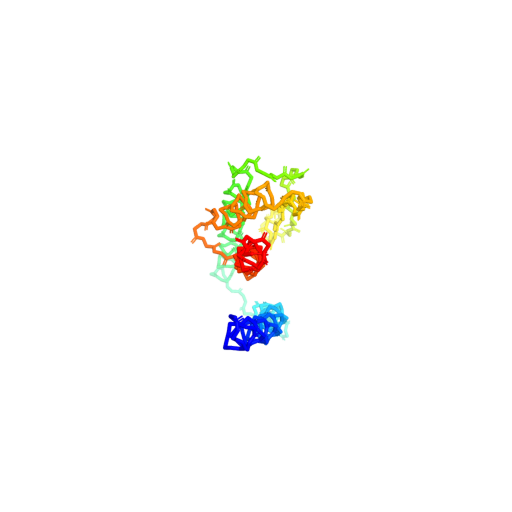 CA 1
ATOM 646 C C . THR A 1 81 ? -4.413 -2.680 -10.717 1.00 71.31 81 THR A C 1
ATOM 648 O O . THR A 1 81 ? -5.108 -2.440 -11.702 1.00 71.31 81 THR A O 1
ATOM 651 N N . THR A 1 82 ? -4.133 -3.931 -10.353 1.00 71.56 82 THR A N 1
ATOM 652 C CA . THR A 1 82 ? -4.653 -5.125 -11.048 1.00 71.56 82 THR A CA 1
ATOM 653 C C . THR A 1 82 ? -5.958 -5.618 -10.458 1.00 71.56 82 THR A C 1
ATOM 655 O O . THR A 1 82 ? -6.698 -6.346 -11.119 1.00 71.56 82 THR A O 1
ATOM 658 N N . THR A 1 83 ? -6.247 -5.236 -9.216 1.00 75.00 83 THR A N 1
ATOM 659 C CA . THR A 1 83 ? -7.455 -5.639 -8.505 1.00 75.00 83 THR A CA 1
ATOM 660 C C . THR A 1 83 ? -8.142 -4.436 -7.868 1.00 75.00 83 THR A C 1
ATOM 662 O O 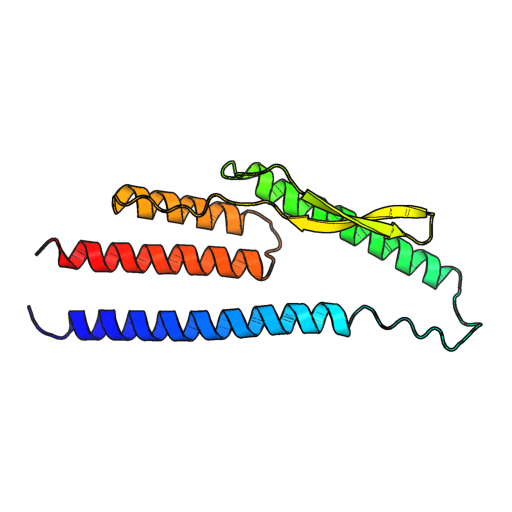. THR A 1 83 ? -7.468 -3.470 -7.498 1.00 75.00 83 THR A O 1
ATOM 665 N N . PRO A 1 84 ? -9.472 -4.505 -7.673 1.00 83.00 84 PRO A N 1
ATOM 666 C CA . PRO A 1 84 ? -10.176 -3.580 -6.796 1.00 83.00 84 PRO A CA 1
ATOM 667 C C . PRO A 1 84 ? -9.579 -3.583 -5.385 1.00 83.00 84 PRO A C 1
ATOM 669 O O . PRO A 1 84 ? -8.915 -4.546 -4.986 1.00 83.00 84 PRO A O 1
ATOM 672 N N . ILE A 1 85 ? -9.865 -2.526 -4.626 1.00 89.19 85 ILE A N 1
ATOM 673 C CA . ILE A 1 85 ? -9.507 -2.449 -3.209 1.00 89.19 85 ILE A CA 1
ATOM 674 C C . ILE A 1 85 ? -10.174 -3.601 -2.452 1.00 89.19 85 ILE A C 1
ATOM 676 O O . ILE A 1 85 ? -11.380 -3.825 -2.585 1.00 89.19 85 ILE A O 1
ATOM 680 N N . SER A 1 86 ? -9.393 -4.299 -1.632 1.00 90.44 86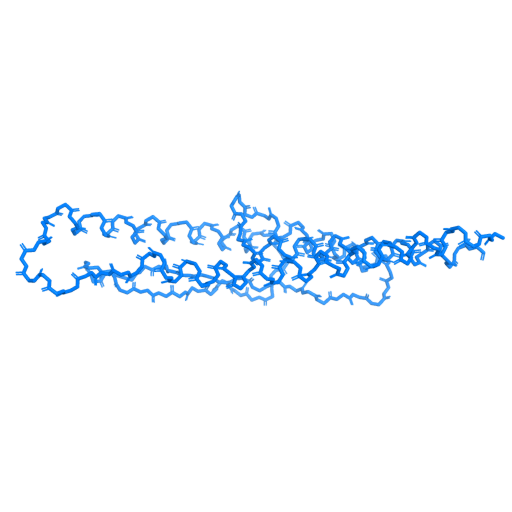 SER A N 1
ATOM 681 C CA . SER A 1 86 ? -9.885 -5.302 -0.694 1.00 90.44 86 SER A CA 1
ATOM 682 C C . SER A 1 86 ? -9.720 -4.790 0.730 1.00 90.44 86 SER A C 1
ATOM 684 O O . SER A 1 86 ? -8.654 -4.298 1.085 1.00 90.44 86 SER A O 1
ATOM 686 N N . TYR A 1 87 ? -10.756 -4.922 1.556 1.00 91.62 87 TYR A N 1
ATOM 687 C CA . TYR A 1 87 ? -10.719 -4.532 2.965 1.00 91.62 87 TYR A CA 1
ATOM 688 C C . TYR A 1 87 ? -10.922 -5.744 3.870 1.00 91.62 87 TYR A C 1
ATOM 690 O O . TYR A 1 87 ? -11.707 -6.648 3.576 1.00 91.62 87 TYR A O 1
ATOM 698 N N . LYS A 1 88 ? -10.241 -5.729 5.013 1.00 89.88 88 LYS A N 1
ATOM 699 C CA . LYS A 1 88 ? -10.457 -6.647 6.131 1.00 89.88 88 LYS A CA 1
ATOM 700 C C . LYS A 1 88 ? -11.201 -5.903 7.224 1.00 89.88 88 LYS A C 1
ATOM 702 O O . LYS A 1 88 ? -10.762 -4.836 7.646 1.00 89.88 88 LYS A O 1
ATOM 707 N N . TYR A 1 89 ? -12.303 -6.481 7.684 1.00 91.62 89 TYR A N 1
ATOM 708 C CA . TYR A 1 89 ? -13.187 -5.851 8.656 1.00 91.62 89 TYR A CA 1
ATOM 709 C C . TYR A 1 89 ? -13.120 -6.524 10.022 1.00 91.62 89 TYR A C 1
ATOM 711 O O . TYR A 1 89 ? -12.941 -7.738 10.118 1.00 91.62 89 TYR A O 1
ATOM 719 N N . GLN A 1 90 ? -13.345 -5.729 11.062 1.00 88.75 90 GLN A N 1
ATOM 720 C CA . GLN A 1 90 ? -13.598 -6.192 12.418 1.00 88.75 90 GLN A CA 1
ATOM 721 C C . GLN A 1 90 ? -14.792 -5.443 13.009 1.00 88.75 90 GLN A C 1
ATOM 723 O O . GLN A 1 90 ? -14.995 -4.259 12.738 1.00 88.75 90 GLN A O 1
ATOM 728 N N . THR A 1 91 ? -15.588 -6.144 13.812 1.00 87.00 91 THR A N 1
ATOM 729 C CA . THR A 1 91 ? -16.716 -5.548 14.530 1.00 87.00 91 THR A CA 1
ATOM 730 C C . THR A 1 91 ? -16.211 -4.776 15.747 1.00 87.00 91 THR A C 1
ATOM 732 O O . THR A 1 91 ? -15.517 -5.339 16.594 1.00 87.00 91 THR A O 1
ATOM 735 N N . GLY A 1 92 ? -16.560 -3.494 15.826 1.00 85.75 92 GLY A N 1
ATOM 736 C CA . GLY A 1 92 ? -16.261 -2.619 16.953 1.00 85.75 92 GLY A CA 1
ATOM 737 C C . GLY A 1 92 ? -17.192 -2.850 18.150 1.00 85.75 92 GLY A C 1
ATOM 738 O O . GLY A 1 92 ? -18.182 -3.581 18.057 1.00 85.75 92 GLY A O 1
ATOM 739 N N . PRO A 1 93 ? -16.909 -2.203 19.292 1.00 80.38 93 PRO A N 1
ATOM 740 C CA . PRO A 1 93 ? -17.691 -2.370 20.519 1.00 80.38 93 PRO A CA 1
ATOM 741 C C . PRO A 1 93 ? -19.117 -1.794 20.419 1.00 80.38 93 PRO A C 1
ATOM 743 O O . PRO A 1 93 ? -19.966 -2.113 21.246 1.00 80.38 93 PRO A O 1
ATOM 746 N N . ASP A 1 94 ? -19.390 -0.982 19.396 1.00 86.62 94 ASP A N 1
ATOM 747 C CA . ASP A 1 94 ? -20.709 -0.450 19.044 1.00 86.62 94 ASP A CA 1
ATOM 748 C C . ASP A 1 94 ? -21.485 -1.339 18.051 1.00 86.62 94 ASP A C 1
ATOM 750 O O . ASP A 1 94 ? -22.598 -0.992 17.655 1.00 86.62 94 ASP A O 1
ATOM 754 N N . GLY A 1 95 ? -20.914 -2.480 17.646 1.00 87.88 95 GLY A N 1
ATOM 755 C CA . GLY A 1 95 ? -21.515 -3.425 16.704 1.00 87.88 95 GLY A CA 1
ATOM 756 C C . GLY A 1 95 ? -21.314 -3.081 15.225 1.00 87.88 95 GLY A C 1
ATOM 757 O O . GLY A 1 95 ? -21.763 -3.844 14.368 1.00 87.88 95 GLY A O 1
ATOM 758 N N . ASN A 1 96 ? -20.632 -1.978 14.902 1.00 93.00 96 ASN A N 1
ATOM 759 C CA . ASN A 1 96 ? -2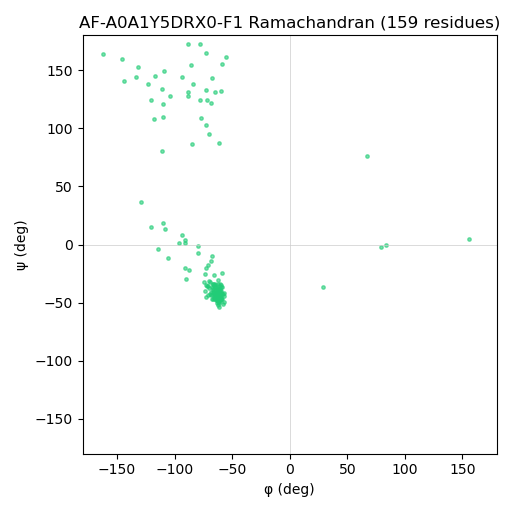0.359 -1.580 13.520 1.00 93.00 96 ASN A CA 1
ATOM 760 C C . ASN A 1 96 ? -19.093 -2.253 12.972 1.00 93.00 96 ASN A C 1
ATOM 762 O O . ASN A 1 96 ? -18.195 -2.628 13.724 1.00 93.00 96 ASN A O 1
ATOM 766 N N . LEU A 1 97 ? -19.007 -2.404 11.648 1.00 93.06 97 LEU A N 1
ATOM 767 C CA . LEU A 1 97 ? -17.817 -2.934 10.976 1.00 93.06 97 LEU A CA 1
ATOM 768 C C . LEU A 1 97 ? -16.835 -1.808 10.645 1.00 93.06 97 LEU A C 1
ATOM 770 O O . LEU A 1 97 ? -17.208 -0.821 10.013 1.00 93.06 97 LEU A O 1
ATOM 774 N N . TYR A 1 98 ? -15.571 -2.019 10.997 1.00 92.06 98 TYR A N 1
ATOM 775 C CA . TYR A 1 98 ? -14.459 -1.108 10.738 1.00 92.06 98 TYR A CA 1
ATOM 776 C C . TYR A 1 98 ? -13.368 -1.823 9.948 1.00 92.06 98 TYR A C 1
ATOM 778 O O . TYR A 1 98 ? -13.063 -2.984 10.228 1.00 92.06 98 TYR A O 1
ATOM 786 N N . ALA A 1 99 ? -12.787 -1.157 8.952 1.00 90.94 99 ALA A N 1
ATOM 787 C CA . ALA A 1 99 ? -11.620 -1.654 8.245 1.00 90.94 99 ALA A CA 1
ATOM 788 C C . ALA A 1 99 ? -10.417 -1.635 9.194 1.00 90.94 99 ALA A C 1
ATOM 790 O O . ALA A 1 99 ? -10.043 -0.598 9.731 1.00 90.94 99 ALA A O 1
ATOM 791 N N . VAL A 1 100 ? -9.822 -2.806 9.395 1.00 87.44 100 VAL A N 1
ATOM 792 C CA . VAL A 1 100 ? -8.613 -3.016 10.211 1.00 87.44 100 VAL A CA 1
ATOM 793 C C . VAL A 1 100 ? -7.421 -3.469 9.368 1.00 87.44 100 VAL A C 1
ATOM 795 O O . VAL A 1 100 ? -6.306 -3.595 9.861 1.00 87.44 100 VAL A O 1
ATOM 798 N N . GLY A 1 101 ? -7.645 -3.681 8.071 1.00 85.56 101 GLY A N 1
ATOM 799 C CA . GLY A 1 101 ? -6.598 -3.785 7.067 1.00 85.56 101 GLY A CA 1
ATOM 800 C C . GLY A 1 101 ? -7.168 -3.589 5.669 1.00 85.56 101 GLY A C 1
ATOM 801 O O . GLY A 1 101 ? -8.379 -3.693 5.457 1.00 85.56 101 GLY A O 1
ATOM 802 N N . GLY A 1 102 ? -6.291 -3.333 4.712 1.00 86.31 102 GLY A N 1
ATOM 803 C CA . GLY A 1 102 ? -6.622 -3.241 3.301 1.00 86.31 102 GLY A CA 1
ATOM 804 C C . GLY A 1 102 ? -5.479 -3.776 2.450 1.00 86.31 102 GLY A C 1
ATOM 805 O O . GLY A 1 102 ? -4.361 -3.938 2.940 1.00 86.31 102 GLY A O 1
ATOM 806 N N . GLU A 1 103 ? -5.786 -4.149 1.213 1.00 84.31 103 GLU A N 1
ATOM 807 C CA . GLU A 1 103 ? -4.764 -4.352 0.192 1.00 84.31 103 GLU A CA 1
ATOM 808 C C . GLU A 1 103 ? -5.264 -3.907 -1.183 1.00 84.31 103 GLU A C 1
ATOM 810 O O . GLU A 1 103 ? -6.404 -4.175 -1.588 1.00 84.31 103 GLU A O 1
ATOM 815 N N . VAL A 1 104 ? -4.356 -3.292 -1.932 1.00 85.56 104 VAL A N 1
ATOM 816 C CA . VAL A 1 104 ? -4.484 -3.025 -3.360 1.00 85.56 104 VAL A CA 1
ATOM 817 C C . VAL A 1 104 ? -3.325 -3.706 -4.074 1.00 85.56 104 VAL A C 1
ATOM 819 O O . VAL A 1 104 ? -2.159 -3.489 -3.749 1.00 85.56 104 VAL A O 1
ATOM 822 N N . ARG A 1 105 ? -3.625 -4.559 -5.059 1.00 82.56 105 ARG A N 1
ATOM 823 C CA . ARG A 1 105 ? -2.580 -5.283 -5.792 1.00 82.56 105 ARG A CA 1
ATOM 824 C C . ARG A 1 105 ? -2.100 -4.475 -6.984 1.00 82.56 105 ARG A C 1
ATOM 826 O O . ARG A 1 105 ? -2.886 -4.077 -7.841 1.00 82.56 105 ARG A O 1
ATOM 833 N N . LEU A 1 106 ? -0.790 -4.296 -7.064 1.00 77.81 106 LEU A N 1
ATOM 834 C CA . LEU A 1 106 ? -0.096 -3.641 -8.167 1.00 77.81 106 LEU A CA 1
ATOM 835 C C . LEU A 1 106 ? 0.366 -4.674 -9.199 1.00 77.81 106 LEU A C 1
ATOM 837 O O . LEU A 1 106 ? 0.772 -5.779 -8.839 1.00 77.81 106 LEU A O 1
ATOM 841 N N . ASP A 1 107 ? 0.324 -4.318 -10.484 1.00 81.50 107 ASP A N 1
ATOM 842 C CA . ASP A 1 107 ? 0.952 -5.135 -11.525 1.00 81.50 107 ASP A CA 1
ATOM 843 C C . ASP A 1 107 ? 2.478 -5.012 -11.444 1.00 81.50 107 ASP A C 1
ATOM 845 O O . ASP A 1 107 ? 3.062 -4.026 -11.903 1.00 81.50 107 ASP A O 1
ATOM 849 N N . THR A 1 108 ? 3.126 -6.030 -10.883 1.00 79.50 108 THR A N 1
ATOM 850 C CA . THR A 1 108 ? 4.587 -6.101 -10.755 1.00 79.50 108 THR A CA 1
ATOM 851 C C . THR A 1 108 ? 5.258 -6.837 -11.915 1.00 79.50 108 THR A C 1
ATOM 853 O O . THR A 1 108 ? 6.465 -7.083 -11.865 1.00 79.50 108 THR A O 1
ATOM 856 N N . SER A 1 109 ? 4.514 -7.188 -12.972 1.00 84.31 109 SER A N 1
ATOM 857 C CA . SER A 1 109 ? 5.099 -7.818 -14.154 1.00 84.31 109 SER A CA 1
ATOM 858 C C . SER A 1 109 ? 6.056 -6.856 -14.867 1.00 84.31 109 SER A C 1
ATOM 860 O O . SER A 1 109 ? 5.743 -5.688 -15.109 1.00 84.31 109 SER A O 1
ATOM 862 N N . ILE A 1 110 ? 7.260 -7.346 -15.180 1.00 86.38 110 ILE A N 1
ATOM 863 C CA . ILE A 1 110 ? 8.319 -6.561 -15.820 1.00 86.38 110 ILE A CA 1
ATOM 864 C C . ILE A 1 110 ? 8.515 -7.063 -17.259 1.00 86.38 110 ILE A C 1
ATOM 866 O O . ILE A 1 110 ? 8.822 -8.243 -17.446 1.00 86.38 110 ILE A O 1
ATOM 870 N N . PRO A 1 111 ? 8.349 -6.200 -18.279 1.00 88.19 111 PRO A N 1
ATOM 871 C CA . PRO A 1 111 ? 8.617 -6.546 -19.674 1.00 88.19 111 PRO A CA 1
ATOM 872 C C . PRO A 1 111 ? 10.063 -6.996 -19.920 1.00 88.19 111 PRO A C 1
ATOM 874 O O . PRO A 1 111 ? 10.981 -6.588 -19.213 1.00 88.19 111 PRO A O 1
ATOM 877 N N . SER A 1 112 ? 10.286 -7.787 -20.973 1.00 86.19 112 SER A N 1
ATOM 878 C CA . SER A 1 112 ? 11.636 -8.224 -21.362 1.00 86.19 112 SER A CA 1
ATOM 879 C C . SER A 1 112 ? 12.472 -7.120 -22.019 1.00 86.19 112 SER A C 1
ATOM 881 O O . SER A 1 112 ? 13.697 -7.184 -21.975 1.00 86.19 112 SER A O 1
ATOM 883 N N . ASP A 1 113 ? 11.830 -6.119 -22.633 1.00 89.12 113 ASP A N 1
ATOM 884 C CA . ASP A 1 113 ? 12.530 -4.968 -23.208 1.00 89.12 113 ASP A CA 1
ATOM 885 C C . ASP A 1 113 ? 13.078 -4.059 -22.089 1.00 89.12 113 ASP A C 1
ATOM 887 O O . ASP A 1 113 ? 12.294 -3.593 -21.257 1.00 89.12 113 ASP A O 1
ATOM 891 N N . PRO A 1 114 ? 14.391 -3.754 -22.055 1.00 86.81 114 PRO A N 1
ATOM 892 C CA . PRO A 1 114 ? 14.991 -2.979 -20.968 1.00 86.81 114 PRO A CA 1
ATOM 893 C C . PRO A 1 114 ? 14.404 -1.572 -20.789 1.00 86.81 114 PRO A C 1
ATOM 895 O O . PRO A 1 114 ? 14.290 -1.095 -19.657 1.00 86.81 114 PRO A O 1
ATOM 898 N N . LYS A 1 115 ? 14.008 -0.900 -21.881 1.00 86.69 115 LYS A N 1
ATOM 899 C CA . LYS A 1 115 ? 13.423 0.450 -21.811 1.00 86.69 115 LYS A CA 1
ATOM 900 C C . LYS A 1 115 ? 12.005 0.395 -21.246 1.00 86.69 115 LYS A C 1
ATOM 902 O O . LYS A 1 115 ? 11.681 1.160 -20.335 1.00 86.69 115 LYS A O 1
ATOM 907 N N . ALA A 1 116 ? 11.188 -0.540 -21.724 1.00 88.19 116 ALA A N 1
ATOM 908 C CA . ALA A 1 116 ? 9.849 -0.788 -21.199 1.00 88.19 116 ALA A CA 1
ATOM 909 C C . ALA A 1 116 ? 9.887 -1.244 -19.730 1.00 88.19 116 ALA A C 1
ATOM 911 O O . ALA A 1 116 ? 9.067 -0.799 -18.926 1.00 88.19 116 ALA A O 1
ATOM 912 N N . ALA A 1 117 ? 10.871 -2.064 -19.354 1.00 89.25 117 ALA A N 1
ATOM 913 C CA . ALA A 1 117 ? 11.101 -2.495 -17.980 1.00 89.25 117 ALA A CA 1
ATOM 914 C C . ALA A 1 117 ? 11.436 -1.318 -17.051 1.00 89.25 117 ALA A C 1
ATOM 916 O O . ALA A 1 117 ? 10.808 -1.168 -16.003 1.00 89.25 117 ALA A O 1
ATOM 917 N N . ALA A 1 118 ? 12.359 -0.435 -17.443 1.00 88.00 118 ALA A N 1
ATOM 918 C CA . ALA A 1 118 ? 12.711 0.750 -16.656 1.00 88.00 118 ALA A CA 1
ATOM 919 C C . ALA A 1 118 ? 11.524 1.718 -16.475 1.00 88.00 118 ALA A C 1
ATOM 921 O O . ALA A 1 118 ? 11.343 2.299 -15.397 1.00 88.00 118 ALA A O 1
ATOM 922 N N . PHE A 1 119 ? 10.693 1.868 -17.511 1.00 88.81 119 PHE A N 1
ATOM 923 C CA . PHE A 1 119 ? 9.465 2.659 -17.445 1.00 88.81 119 PHE A CA 1
ATOM 924 C C . PHE A 1 119 ? 8.429 2.028 -16.502 1.00 88.81 119 PHE A C 1
ATOM 926 O O . PHE A 1 119 ? 7.893 2.706 -15.625 1.00 88.81 119 PHE A O 1
ATOM 933 N N . LYS A 1 120 ? 8.194 0.714 -16.610 1.00 89.12 120 LYS A N 1
ATOM 934 C CA . LYS A 1 120 ? 7.285 -0.026 -15.719 1.00 89.12 120 LYS A CA 1
ATOM 935 C C . LYS A 1 120 ? 7.729 0.033 -14.258 1.00 89.12 120 LYS A C 1
ATOM 937 O O . LYS A 1 120 ? 6.907 0.300 -13.391 1.00 89.12 120 LYS A O 1
ATOM 942 N N . LEU A 1 121 ? 9.024 -0.122 -13.982 1.00 90.31 121 LEU A N 1
ATOM 943 C CA . LEU A 1 121 ? 9.572 -0.005 -12.626 1.00 90.31 121 LEU A CA 1
ATOM 944 C C . LEU A 1 121 ? 9.383 1.393 -12.031 1.00 90.31 121 LEU A C 1
ATOM 946 O O . LEU A 1 121 ? 9.139 1.511 -10.836 1.00 90.31 121 LEU A O 1
ATOM 950 N N . SER A 1 122 ? 9.445 2.443 -12.853 1.00 89.06 122 SER A N 1
ATOM 951 C CA . SER A 1 122 ? 9.192 3.811 -12.381 1.00 89.06 122 SER A CA 1
ATOM 952 C C . SER A 1 122 ? 7.718 4.007 -12.001 1.00 89.06 122 SER A C 1
ATOM 954 O O . SER A 1 122 ? 7.441 4.572 -10.950 1.00 89.06 122 SER A O 1
ATOM 956 N N . GLN A 1 123 ? 6.785 3.460 -12.789 1.00 87.56 123 GLN A N 1
ATOM 957 C CA . GLN A 1 123 ? 5.350 3.469 -12.459 1.00 87.56 123 GLN A CA 1
ATOM 958 C C . GLN A 1 123 ? 5.042 2.652 -11.195 1.00 87.56 123 GLN A C 1
ATOM 960 O O . GLN A 1 123 ? 4.228 3.066 -10.371 1.00 87.56 123 GLN A O 1
ATOM 965 N N . ILE A 1 124 ? 5.710 1.504 -11.017 1.00 87.75 124 ILE A N 1
ATOM 966 C CA . ILE A 1 124 ? 5.576 0.683 -9.806 1.00 87.75 124 ILE A CA 1
ATOM 967 C C . ILE A 1 124 ? 6.056 1.461 -8.579 1.00 87.75 124 ILE A C 1
ATOM 969 O O . ILE A 1 124 ? 5.375 1.471 -7.558 1.00 87.75 124 ILE A O 1
ATOM 973 N N . GLN A 1 125 ? 7.208 2.128 -8.687 1.00 88.06 125 GLN A N 1
ATOM 974 C CA . GLN A 1 125 ? 7.748 2.960 -7.616 1.00 88.06 125 GLN A CA 1
ATOM 975 C C . GLN A 1 125 ? 6.786 4.097 -7.259 1.00 88.06 125 GLN A C 1
ATOM 977 O O . GLN A 1 125 ? 6.485 4.274 -6.085 1.00 88.06 125 GLN A O 1
ATOM 982 N N . GLU A 1 126 ? 6.288 4.831 -8.256 1.00 87.31 126 GLU A N 1
ATOM 983 C CA . GLU A 1 126 ? 5.352 5.942 -8.061 1.00 87.31 126 GLU A CA 1
ATOM 984 C C . GLU A 1 126 ? 4.071 5.481 -7.361 1.00 87.31 126 GLU A C 1
ATOM 986 O O . GLU A 1 126 ? 3.677 6.078 -6.361 1.00 87.31 126 GLU A O 1
ATOM 991 N N . SER A 1 127 ? 3.493 4.369 -7.826 1.00 85.38 127 SER A N 1
ATOM 992 C CA . SER A 1 127 ? 2.284 3.777 -7.243 1.00 85.38 127 SER A CA 1
ATOM 993 C C . SER A 1 127 ? 2.514 3.338 -5.797 1.00 85.38 127 SER A C 1
ATOM 995 O O . SER A 1 127 ? 1.728 3.684 -4.923 1.00 85.38 127 SER A O 1
ATOM 997 N N . ALA A 1 128 ? 3.629 2.654 -5.520 1.00 86.06 128 ALA A N 1
ATOM 998 C CA . ALA A 1 128 ? 3.995 2.261 -4.161 1.00 86.06 128 ALA A CA 1
ATOM 999 C C . ALA A 1 128 ? 4.214 3.474 -3.244 1.00 86.06 128 ALA A C 1
ATOM 1001 O O . ALA A 1 128 ? 3.954 3.394 -2.051 1.00 86.06 128 ALA A O 1
ATOM 1002 N N . THR A 1 129 ? 4.669 4.609 -3.784 1.00 87.44 129 THR A N 1
ATOM 1003 C CA . THR A 1 129 ? 4.869 5.841 -3.009 1.00 87.44 129 THR A CA 1
ATOM 1004 C C . THR A 1 129 ? 3.665 6.786 -2.973 1.00 87.44 129 THR A C 1
ATOM 1006 O O . THR A 1 129 ? 3.786 7.882 -2.430 1.00 87.44 129 THR A O 1
ATOM 1009 N N . ALA A 1 130 ? 2.527 6.402 -3.559 1.00 85.94 130 ALA A N 1
ATOM 1010 C CA . ALA A 1 130 ? 1.359 7.273 -3.693 1.00 85.94 130 ALA A CA 1
ATOM 1011 C C . ALA A 1 130 ? 0.688 7.648 -2.353 1.00 85.94 130 ALA A C 1
ATOM 1013 O O . ALA A 1 130 ? 0.281 8.806 -2.207 1.00 85.94 130 ALA A O 1
ATOM 1014 N N . PRO A 1 131 ? 0.562 6.748 -1.356 1.00 83.19 131 PRO A N 1
ATOM 1015 C CA . PRO A 1 131 ? 0.035 7.128 -0.050 1.00 83.19 131 PRO A CA 1
ATOM 1016 C C . PRO A 1 131 ? 0.985 8.062 0.706 1.00 83.19 131 PRO A C 1
ATOM 1018 O O . PRO A 1 131 ? 2.201 7.882 0.710 1.00 83.19 131 PRO A O 1
ATOM 1021 N N . SER A 1 132 ? 0.421 9.023 1.441 1.00 79.12 132 SER A N 1
ATOM 1022 C CA . SER A 1 132 ? 1.190 9.944 2.293 1.00 79.12 132 SER A CA 1
ATOM 1023 C C . SER A 1 132 ? 1.886 9.252 3.472 1.00 79.12 132 SER A C 1
ATOM 1025 O O . SER A 1 132 ? 2.907 9.741 3.955 1.00 79.12 132 SER A O 1
ATOM 1027 N N . ALA A 1 133 ? 1.350 8.116 3.921 1.00 81.19 133 ALA A N 1
ATOM 1028 C CA . ALA A 1 133 ? 1.951 7.244 4.921 1.00 81.19 133 ALA A CA 1
ATOM 1029 C C . ALA A 1 133 ? 2.236 5.880 4.287 1.00 81.19 133 ALA A C 1
ATOM 1031 O O . ALA A 1 133 ? 1.309 5.119 4.017 1.00 81.19 133 ALA A O 1
ATOM 1032 N N . LEU A 1 134 ? 3.515 5.588 4.049 1.00 80.44 134 LEU A N 1
ATOM 1033 C CA . LEU A 1 134 ? 3.952 4.311 3.486 1.00 80.44 134 LEU A CA 1
ATOM 1034 C C . LEU A 1 134 ? 3.833 3.206 4.530 1.00 80.44 134 LEU A C 1
ATOM 1036 O O . LEU A 1 134 ? 4.328 3.355 5.650 1.00 80.44 134 LEU A O 1
ATOM 1040 N N . SER A 1 135 ? 3.248 2.075 4.142 1.00 81.62 135 SER A N 1
ATOM 1041 C CA . SER A 1 135 ? 3.437 0.837 4.890 1.00 81.62 135 SER A CA 1
ATOM 1042 C C . SER A 1 135 ? 4.854 0.294 4.660 1.00 81.62 135 SER A C 1
ATOM 1044 O O . SER A 1 135 ? 5.557 0.678 3.717 1.00 81.62 135 SER A O 1
ATOM 1046 N N . SER A 1 136 ? 5.296 -0.640 5.500 1.00 77.19 136 SER A N 1
ATOM 1047 C CA . SER A 1 136 ? 6.565 -1.335 5.263 1.00 77.19 136 SER A CA 1
ATOM 1048 C C . SER A 1 136 ? 6.568 -2.109 3.944 1.00 77.19 136 SER A C 1
ATOM 1050 O O . SER A 1 136 ? 7.599 -2.138 3.272 1.00 77.19 136 SER A O 1
ATOM 1052 N N . ALA A 1 137 ? 5.428 -2.668 3.529 1.00 78.69 137 ALA A N 1
ATOM 1053 C CA . ALA A 1 137 ? 5.293 -3.334 2.235 1.00 78.69 137 ALA A CA 1
ATOM 1054 C C . ALA A 1 137 ? 5.468 -2.346 1.065 1.00 78.69 137 ALA A C 1
ATOM 1056 O O . ALA A 1 137 ? 6.212 -2.630 0.127 1.00 78.69 137 ALA A O 1
ATOM 1057 N N . ASP A 1 138 ? 4.867 -1.158 1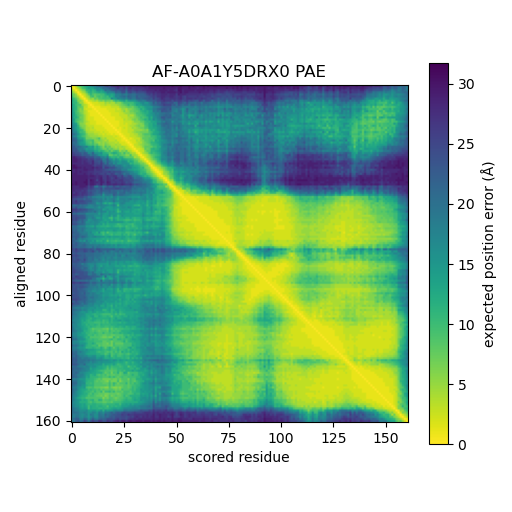.152 1.00 84.00 138 ASP A N 1
ATOM 1058 C CA . ASP A 1 138 ? 4.998 -0.110 0.130 1.00 84.00 138 ASP A CA 1
ATOM 1059 C C . ASP A 1 138 ? 6.441 0.365 -0.015 1.00 84.00 138 ASP A C 1
ATOM 1061 O O . ASP A 1 138 ? 6.986 0.454 -1.121 1.00 84.00 138 ASP A O 1
ATOM 1065 N N . ALA A 1 139 ? 7.095 0.619 1.121 1.00 84.12 139 ALA A N 1
ATOM 1066 C CA . ALA A 1 139 ? 8.495 1.009 1.155 1.00 84.12 139 ALA A CA 1
ATOM 1067 C C . ALA A 1 139 ? 9.385 -0.071 0.520 1.00 84.12 139 ALA A C 1
ATOM 1069 O O . ALA A 1 139 ? 10.281 0.250 -0.265 1.00 84.12 139 ALA A O 1
ATOM 1070 N N . GLN A 1 140 ? 9.119 -1.349 0.803 1.00 81.62 140 GLN A N 1
ATOM 1071 C CA . GLN A 1 140 ? 9.836 -2.467 0.191 1.00 81.62 140 GLN A CA 1
ATOM 1072 C C . GLN A 1 140 ? 9.635 -2.530 -1.325 1.00 81.62 140 GLN A C 1
ATOM 1074 O O . GLN A 1 140 ? 10.623 -2.643 -2.052 1.00 81.62 140 GLN A O 1
ATOM 1079 N N . ILE A 1 141 ? 8.397 -2.417 -1.815 1.00 83.06 141 ILE A N 1
ATOM 1080 C CA . ILE A 1 141 ? 8.095 -2.433 -3.255 1.00 83.06 141 ILE A CA 1
ATOM 1081 C C . ILE A 1 141 ? 8.798 -1.267 -3.960 1.00 83.06 141 ILE A C 1
ATOM 1083 O O . ILE A 1 141 ? 9.445 -1.473 -4.988 1.00 83.06 141 ILE A O 1
ATOM 1087 N N . SER A 1 142 ? 8.733 -0.062 -3.386 1.00 85.88 142 SER A N 1
ATOM 1088 C CA . SER A 1 142 ? 9.396 1.136 -3.917 1.00 85.88 142 SER A CA 1
ATOM 1089 C C . SER A 1 142 ? 10.914 0.962 -4.006 1.00 85.88 142 SER A C 1
ATOM 1091 O O . SER A 1 142 ? 11.522 1.219 -5.052 1.00 85.88 142 SER A O 1
ATOM 1093 N N . ILE A 1 143 ? 11.534 0.448 -2.939 1.00 84.62 143 ILE A N 1
ATOM 1094 C CA . ILE A 1 143 ? 12.968 0.161 -2.923 1.00 84.62 143 ILE A CA 1
ATOM 1095 C C . ILE A 1 143 ? 13.295 -0.893 -3.981 1.00 84.62 143 ILE A C 1
ATOM 1097 O O . ILE A 1 143 ? 14.146 -0.638 -4.828 1.00 84.62 143 ILE A O 1
ATOM 1101 N N . GLN A 1 144 ? 12.607 -2.036 -3.993 1.00 84.38 144 GLN A N 1
ATOM 1102 C CA . GLN A 1 144 ? 12.865 -3.111 -4.953 1.00 84.38 144 GLN A CA 1
ATOM 1103 C C . GLN A 1 144 ? 12.742 -2.628 -6.403 1.00 84.38 144 GLN A C 1
ATOM 1105 O O . GLN A 1 144 ? 13.579 -2.972 -7.242 1.00 84.38 144 GLN A O 1
ATOM 1110 N N . ALA A 1 145 ? 11.735 -1.804 -6.699 1.00 86.94 145 ALA A N 1
ATOM 1111 C CA . ALA A 1 145 ? 11.543 -1.230 -8.023 1.00 86.94 145 ALA A CA 1
ATOM 1112 C C . ALA A 1 145 ? 12.736 -0.353 -8.440 1.00 86.94 145 ALA A C 1
ATOM 1114 O O . ALA A 1 145 ? 13.276 -0.511 -9.539 1.00 86.94 145 ALA A O 1
ATOM 1115 N N . ASN A 1 146 ? 13.207 0.510 -7.536 1.00 86.38 146 ASN A N 1
ATOM 1116 C CA . ASN A 1 146 ? 14.376 1.357 -7.766 1.00 86.38 146 ASN A CA 1
ATOM 1117 C C . ASN A 1 146 ? 15.670 0.536 -7.943 1.00 86.38 146 ASN A C 1
ATOM 1119 O O . ASN A 1 146 ? 16.480 0.818 -8.828 1.00 86.38 146 ASN A O 1
ATOM 1123 N N . LEU A 1 147 ? 15.849 -0.523 -7.147 1.00 83.19 147 LEU A N 1
ATOM 1124 C CA . LEU A 1 147 ? 16.994 -1.432 -7.256 1.00 83.19 147 LEU A CA 1
ATOM 1125 C C . LEU A 1 147 ? 17.008 -2.140 -8.616 1.00 83.19 147 LEU A C 1
ATOM 1127 O O . LEU A 1 147 ? 18.011 -2.083 -9.326 1.00 83.19 147 LEU A O 1
ATOM 1131 N N . ASN A 1 148 ? 15.882 -2.722 -9.033 1.00 85.00 148 ASN A N 1
ATOM 1132 C CA . ASN A 1 148 ? 15.755 -3.362 -10.345 1.00 85.00 148 ASN A CA 1
ATOM 1133 C C . ASN A 1 148 ? 16.032 -2.380 -11.492 1.00 85.00 148 ASN A C 1
ATOM 1135 O O . ASN A 1 148 ? 16.654 -2.751 -12.489 1.00 85.00 148 ASN A O 1
ATOM 1139 N N . LYS A 1 149 ? 15.621 -1.114 -11.344 1.00 85.00 149 LYS A N 1
ATOM 1140 C CA . LYS A 1 149 ? 15.876 -0.067 -12.338 1.00 85.00 149 LYS A CA 1
ATOM 1141 C C . LYS A 1 149 ? 17.372 0.220 -12.466 1.00 85.00 149 LYS A C 1
ATOM 1143 O O . LYS A 1 149 ? 17.880 0.253 -13.583 1.00 85.00 149 LYS A O 1
ATOM 1148 N N . MET A 1 150 ? 18.087 0.361 -11.348 1.00 83.75 150 MET A N 1
ATOM 1149 C CA . MET A 1 150 ? 19.547 0.527 -11.357 1.00 83.75 150 MET A CA 1
ATOM 1150 C C . MET A 1 150 ? 20.261 -0.664 -12.009 1.00 83.75 150 MET A C 1
ATOM 1152 O O . MET A 1 150 ? 21.186 -0.467 -12.795 1.00 83.75 150 MET A O 1
ATOM 1156 N N . LEU A 1 151 ? 19.798 -1.891 -11.750 1.00 82.00 151 LEU A N 1
ATOM 1157 C CA . LEU A 1 151 ? 20.359 -3.090 -12.378 1.00 82.00 151 LEU A CA 1
ATOM 1158 C C . LEU A 1 151 ? 20.173 -3.114 -13.897 1.00 82.00 151 LEU A C 1
ATOM 1160 O O . LEU A 1 151 ? 21.080 -3.529 -14.616 1.00 82.00 151 LEU A O 1
ATOM 1164 N N . LEU A 1 152 ? 19.016 -2.673 -14.395 1.00 82.44 152 LEU A N 1
ATOM 1165 C CA . LEU A 1 152 ? 18.769 -2.570 -15.834 1.00 82.44 152 LEU A CA 1
ATOM 1166 C C . LEU A 1 152 ? 19.668 -1.527 -16.497 1.00 82.44 152 LEU A C 1
ATOM 1168 O O . LEU A 1 152 ? 20.182 -1.783 -17.583 1.00 82.44 152 LEU A O 1
ATOM 1172 N N . LEU A 1 153 ? 19.879 -0.383 -15.843 1.00 79.88 153 LEU A N 1
ATOM 1173 C CA . LEU A 1 153 ? 20.758 0.671 -16.353 1.00 79.88 153 LEU A CA 1
ATOM 1174 C C . LEU A 1 153 ? 22.212 0.190 -16.426 1.00 79.88 153 LEU A C 1
ATOM 1176 O O . LEU A 1 153 ? 22.825 0.289 -17.483 1.00 79.88 153 LEU A O 1
ATOM 1180 N N . SER A 1 154 ? 22.707 -0.446 -15.361 1.00 75.88 154 SER A N 1
ATOM 1181 C CA . SER A 1 154 ? 24.057 -1.022 -15.328 1.00 75.88 154 SER A CA 1
ATOM 1182 C C . SER A 1 154 ? 24.263 -2.101 -16.403 1.00 75.88 154 SER A C 1
ATOM 1184 O O . SER A 1 154 ? 25.289 -2.112 -17.073 1.00 75.88 154 SER A O 1
ATOM 1186 N N . LYS A 1 155 ? 23.270 -2.968 -16.650 1.00 70.62 155 LYS A N 1
ATOM 1187 C CA . LYS A 1 155 ? 23.338 -3.961 -17.742 1.00 70.62 155 LYS A CA 1
ATOM 1188 C C . LYS A 1 155 ? 23.251 -3.337 -19.138 1.00 70.62 155 LYS A C 1
ATOM 1190 O O . LYS A 1 155 ? 23.806 -3.890 -20.084 1.00 70.62 155 LYS A O 1
ATOM 1195 N N . GLY A 1 156 ? 22.530 -2.229 -19.289 1.00 61.31 156 GLY A N 1
ATOM 1196 C CA . GLY A 1 156 ? 22.431 -1.496 -20.552 1.00 61.31 156 GLY A CA 1
ATOM 1197 C C . GLY A 1 156 ? 23.757 -0.853 -20.965 1.00 61.31 156 GLY A C 1
ATOM 1198 O O . GLY A 1 156 ? 24.069 -0.830 -22.152 1.00 61.31 156 GLY A O 1
ATOM 1199 N N . GLU A 1 157 ? 24.555 -0.405 -19.995 1.00 52.28 157 GLU A N 1
ATOM 1200 C CA . GLU A 1 157 ? 25.896 0.148 -20.223 1.00 52.28 157 GLU A CA 1
ATOM 1201 C C . GLU A 1 157 ? 26.902 -0.924 -20.687 1.00 52.28 157 GLU A C 1
ATOM 1203 O O . GLU A 1 157 ? 27.743 -0.638 -21.536 1.00 52.28 157 GLU A O 1
ATOM 1208 N N . GLU A 1 158 ? 26.766 -2.181 -20.241 1.00 48.41 158 GLU A N 1
ATOM 1209 C CA . GLU A 1 158 ? 27.641 -3.283 -20.686 1.00 48.41 158 GLU A CA 1
ATOM 1210 C C . GLU A 1 158 ? 27.379 -3.757 -22.129 1.00 48.41 158 GLU A C 1
ATOM 1212 O O . GLU A 1 158 ? 28.254 -4.360 -22.743 1.00 48.41 158 GLU A O 1
ATOM 1217 N N . ASN A 1 159 ? 26.201 -3.473 -22.700 1.00 42.69 159 ASN A N 1
ATOM 1218 C CA . ASN A 1 159 ? 25.846 -3.866 -24.075 1.00 42.69 159 ASN A CA 1
ATOM 1219 C C . ASN A 1 159 ? 26.089 -2.754 -25.115 1.00 42.69 159 ASN A C 1
ATOM 1221 O O . ASN A 1 159 ? 25.773 -2.936 -26.291 1.00 42.69 159 ASN A O 1
ATOM 1225 N N . ALA A 1 160 ? 26.606 -1.599 -24.689 1.00 40.75 160 ALA A N 1
ATOM 1226 C CA . ALA A 1 160 ? 26.841 -0.428 -25.535 1.00 40.75 160 ALA A CA 1
ATOM 1227 C C . A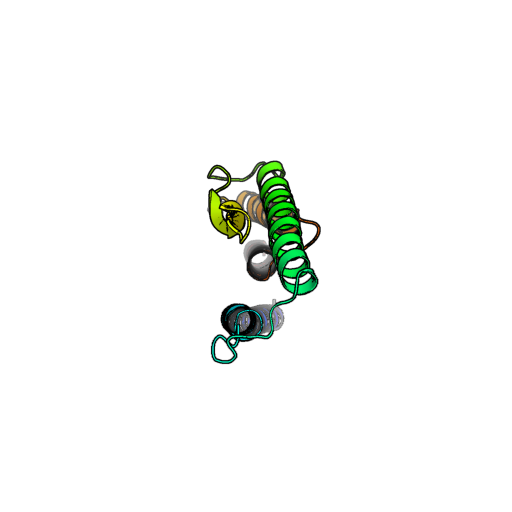LA A 1 160 ? 28.335 -0.157 -25.823 1.00 40.75 160 ALA A C 1
ATOM 1229 O O . ALA A 1 160 ? 28.660 0.928 -26.307 1.00 40.75 160 ALA A O 1
ATOM 1230 N N . SER A 1 161 ? 29.230 -1.110 -25.531 1.00 36.75 161 SER A N 1
ATOM 1231 C CA . SER A 1 161 ? 30.683 -1.008 -25.772 1.00 36.75 161 SER A CA 1
ATOM 1232 C C . SER A 1 161 ? 31.175 -1.948 -26.866 1.00 36.75 161 SER A C 1
ATOM 1234 O O . SER A 1 161 ? 30.712 -3.109 -26.895 1.00 36.75 161 SER A O 1
#

Foldseek 3Di:
DDDPLVVVLVVLVVVLVVVLVVLVVVLVVCVVCVVPPPDPPPPVDPPDDDPVNLVVQVVVLVVQQVLQVLQQVLLVVLPQFPDDKDFDWDQGPVRDIGGNHIDTHGPPDADPDLVSRLVSLVSQLCSLPRDPDHDSVSVSSNSVSVSVNVVSVSVVVVVPD

Sequence (161 aa):
MTISDSQNTTQLQFKLTQKLGELDSVAKKEIQSNFVKNDFIDISNEGKYDKNDYQRVLDKFKSSDSEIRTHEQAHAASGHTTTPISYKYQTGPDGNLYAVGGEVRLDTSIPSDPKAAAFKLSQIQESATAPSALSSADAQISIQANLNKMLLLSKGEENAS

pLDDT: mean 74.28, std 15.52, range [36.75, 93.06]